Protein AF-A0A8T7HLA4-F1 (afdb_monomer_lite)

Secondary structure (DSSP, 8-state):
----PPPHHHHHHHHHHHHHHHHHHHHHHHHHHHHHHHHHHHHHHSSSS---HHHHT---EEE--TT--HHHHHHHHHHH-TTS---EEEEEETTEEEEEEE-

Foldseek 3Di:
DDDPPDDPVRVVVVVCVVCVVVVVVVVVVVVVVVVVVQVVCCVVPVDSDPDDCVVVPDDKDKFFDWPDPVVVVVVVCCVVCVPDDWDKDFDDDPNTRGIIIID

Sequence (103 aa):
MHHKKMTFLENLKEFYIHKYKTLFWALGFVALTAFFIILMTYIRTGDFTSRDVSLKGGIAITINKQSVNTAELESFLTSKLPKSSIILRTIDSGGKVNGVIIE

pLDDT: mean 79.31, std 10.94, range [41.53, 96.94]

Structure (mmCIF, N/CA/C/O backbone):
data_AF-A0A8T7HLA4-F1
#
_entry.id   AF-A0A8T7HLA4-F1
#
loop_
_atom_site.group_PDB
_atom_site.id
_atom_site.type_symbol
_atom_site.label_atom_id
_atom_site.label_alt_id
_atom_site.label_comp_id
_atom_site.label_asym_id
_atom_site.label_entity_id
_atom_site.label_seq_id
_atom_site.pdbx_PDB_ins_code
_atom_site.Cartn_x
_atom_site.Cartn_y
_atom_site.Cartn_z
_atom_site.occupancy
_atom_site.B_iso_or_equiv
_atom_site.auth_seq_id
_atom_site.auth_comp_id
_atom_site.auth_asym_id
_atom_site.auth_atom_id
_atom_site.pdbx_PDB_model_num
ATOM 1 N N . MET A 1 1 ? 20.200 -11.144 -54.103 1.00 41.53 1 MET A N 1
ATOM 2 C CA . MET A 1 1 ? 20.061 -10.190 -52.978 1.00 41.53 1 MET A CA 1
ATOM 3 C C . MET A 1 1 ? 19.305 -10.908 -51.862 1.00 41.53 1 MET A C 1
ATOM 5 O O . MET A 1 1 ? 18.114 -11.141 -52.004 1.00 41.53 1 MET A O 1
ATOM 9 N N . HIS A 1 2 ? 20.003 -11.406 -50.837 1.00 42.16 2 HIS A N 1
ATOM 10 C CA . HIS A 1 2 ? 19.403 -12.249 -49.794 1.00 42.16 2 HIS A CA 1
ATOM 11 C C . HIS A 1 2 ? 18.704 -11.369 -48.747 1.00 42.16 2 HIS A C 1
ATOM 13 O O . HIS A 1 2 ? 19.360 -10.631 -48.016 1.00 42.16 2 HIS A O 1
ATOM 19 N N . HIS A 1 3 ? 17.375 -11.434 -48.674 1.00 55.78 3 HIS A N 1
ATOM 20 C CA . HIS A 1 3 ? 16.598 -10.764 -47.633 1.00 55.78 3 HIS A CA 1
ATOM 21 C C . HIS A 1 3 ? 16.718 -11.586 -46.338 1.00 55.78 3 HIS A C 1
ATOM 23 O O . HIS A 1 3 ? 16.084 -12.632 -46.186 1.00 55.78 3 HIS A O 1
ATOM 29 N N . LYS A 1 4 ? 17.609 -11.173 -45.430 1.00 65.31 4 LYS A N 1
ATOM 30 C CA . LYS A 1 4 ? 17.761 -11.794 -44.107 1.00 65.31 4 LYS A CA 1
ATOM 31 C C . LYS A 1 4 ? 16.514 -11.449 -43.285 1.00 65.31 4 LYS A C 1
ATOM 33 O O . LYS A 1 4 ? 16.322 -10.292 -42.928 1.00 65.31 4 LYS A O 1
ATOM 38 N N . LYS A 1 5 ? 15.647 -12.432 -43.015 1.00 66.44 5 LYS A N 1
ATOM 39 C CA . LYS A 1 5 ? 14.510 -12.251 -42.098 1.00 66.44 5 LYS A CA 1
ATOM 40 C C . LYS A 1 5 ? 15.057 -11.925 -40.710 1.00 66.44 5 LYS A C 1
ATOM 42 O O . LYS A 1 5 ? 15.752 -12.756 -40.130 1.00 66.44 5 LYS A O 1
ATOM 47 N N . MET A 1 6 ? 14.749 -10.733 -40.204 1.00 66.56 6 MET A N 1
ATOM 48 C CA . MET A 1 6 ? 15.081 -10.380 -38.828 1.00 66.56 6 MET A CA 1
ATOM 49 C C . MET A 1 6 ? 14.289 -11.259 -37.866 1.00 66.56 6 MET A C 1
ATOM 51 O O . MET A 1 6 ? 13.082 -11.469 -38.016 1.00 66.56 6 MET A O 1
ATOM 55 N N . THR A 1 7 ? 15.004 -11.811 -36.898 1.00 82.56 7 THR A N 1
ATOM 56 C CA . THR A 1 7 ? 14.437 -12.609 -35.818 1.00 82.56 7 THR A CA 1
ATOM 57 C C . THR A 1 7 ? 13.599 -11.726 -34.892 1.00 82.56 7 THR A C 1
ATOM 59 O O . THR A 1 7 ? 13.788 -10.513 -34.807 1.00 82.56 7 THR A O 1
ATOM 62 N N . PHE A 1 8 ? 12.658 -12.329 -34.163 1.00 81.19 8 PHE A N 1
ATOM 63 C CA . PHE A 1 8 ? 11.780 -11.609 -33.233 1.00 81.19 8 PHE A CA 1
ATOM 64 C C . PHE A 1 8 ? 12.557 -10.740 -32.222 1.00 81.19 8 PHE A C 1
ATOM 66 O O . PHE A 1 8 ? 12.153 -9.618 -31.926 1.00 81.19 8 PHE A O 1
ATOM 73 N N . LEU A 1 9 ? 13.709 -11.229 -31.753 1.00 82.69 9 LEU A N 1
ATOM 74 C CA . LEU A 1 9 ? 14.585 -10.523 -30.814 1.00 82.69 9 LEU A CA 1
ATOM 75 C C . LEU A 1 9 ? 15.245 -9.283 -3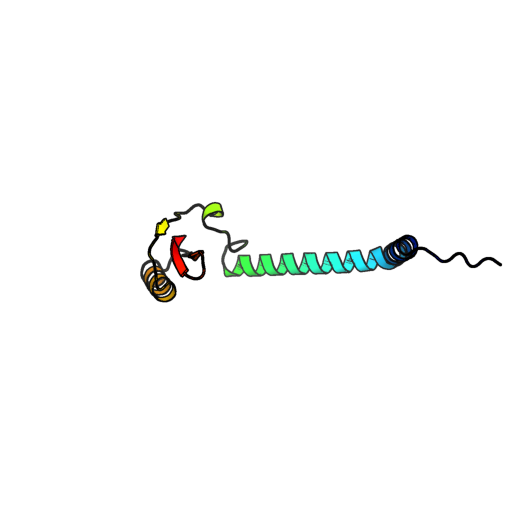1.434 1.00 82.69 9 LEU A C 1
ATOM 77 O O . LEU A 1 9 ? 15.380 -8.261 -30.764 1.00 82.69 9 LEU A O 1
ATOM 81 N N . GLU A 1 10 ? 15.629 -9.355 -32.710 1.00 81.88 10 GLU A N 1
ATOM 82 C CA . GLU A 1 10 ? 16.206 -8.224 -33.445 1.00 81.88 10 GLU A CA 1
ATOM 83 C C . GLU A 1 10 ? 15.152 -7.122 -33.648 1.00 81.88 10 GLU A C 1
ATOM 85 O O . GLU A 1 10 ? 15.432 -5.956 -33.374 1.00 81.88 10 GLU A O 1
ATOM 90 N N . ASN A 1 11 ? 13.909 -7.494 -33.976 1.00 80.38 11 ASN A N 1
ATOM 91 C CA . ASN A 1 11 ? 12.797 -6.544 -34.106 1.00 80.38 11 ASN A CA 1
ATOM 92 C C . ASN A 1 11 ? 12.432 -5.866 -32.772 1.00 80.38 11 ASN A C 1
ATOM 94 O O . ASN A 1 11 ? 12.164 -4.665 -32.738 1.00 80.38 11 ASN A O 1
ATOM 98 N N . LEU A 1 12 ? 12.441 -6.610 -31.658 1.00 81.88 12 LEU A N 1
ATOM 99 C CA . LEU A 1 12 ? 12.167 -6.052 -30.329 1.00 81.88 12 LEU A CA 1
ATOM 100 C C . LEU A 1 12 ? 13.256 -5.054 -29.906 1.00 81.88 12 LEU A C 1
ATOM 102 O O . LEU A 1 12 ? 12.967 -3.994 -29.347 1.00 81.88 12 LEU A O 1
ATOM 106 N N . LYS A 1 13 ? 14.515 -5.389 -30.207 1.00 81.94 13 LYS A N 1
ATOM 107 C CA . LYS A 1 13 ? 15.674 -4.538 -29.941 1.00 81.94 13 LYS A CA 1
ATOM 108 C C . LYS A 1 13 ? 15.620 -3.254 -30.763 1.00 81.94 13 LYS A C 1
ATOM 110 O O . LYS A 1 13 ? 15.832 -2.182 -30.201 1.00 81.94 13 LYS A O 1
ATOM 115 N N . GLU A 1 14 ? 15.305 -3.337 -32.055 1.00 81.50 14 GLU A N 1
ATOM 116 C CA . GLU A 1 14 ? 15.140 -2.143 -32.886 1.00 81.50 14 GLU A CA 1
ATOM 117 C C . GLU A 1 14 ? 13.983 -1.269 -32.403 1.00 81.50 14 GLU A C 1
ATOM 119 O O . GLU A 1 14 ? 14.164 -0.062 -32.263 1.00 81.50 14 GLU A O 1
ATOM 124 N N . PHE A 1 15 ? 12.836 -1.859 -32.055 1.00 79.81 15 PHE A N 1
ATOM 125 C CA . PHE A 1 15 ? 11.703 -1.115 -31.502 1.00 79.81 15 PHE A CA 1
ATOM 126 C C . PHE A 1 15 ? 12.074 -0.371 -30.213 1.00 79.81 15 PHE A C 1
ATOM 128 O O . PHE A 1 15 ? 11.795 0.824 -30.084 1.00 79.81 15 PHE A O 1
ATOM 135 N N . TYR A 1 16 ? 12.754 -1.049 -29.282 1.00 80.06 16 TYR A N 1
ATOM 136 C CA . TYR A 1 16 ? 13.254 -0.427 -28.060 1.00 80.06 16 TYR A CA 1
ATOM 137 C C . TYR A 1 16 ? 14.218 0.720 -28.380 1.00 80.06 16 TYR A C 1
ATOM 139 O O . TYR A 1 16 ? 14.000 1.833 -27.917 1.00 80.06 16 TYR A O 1
ATOM 147 N N . ILE A 1 17 ? 15.228 0.506 -29.227 1.00 81.06 17 ILE A N 1
ATOM 148 C CA . ILE A 1 17 ? 16.203 1.549 -29.595 1.00 81.06 17 ILE A CA 1
ATOM 149 C C . ILE A 1 17 ? 15.525 2.744 -30.282 1.00 81.06 17 ILE A C 1
ATOM 151 O O . ILE A 1 17 ? 15.930 3.885 -30.073 1.00 81.06 17 ILE A O 1
ATOM 155 N N . HIS A 1 18 ? 14.472 2.519 -31.065 1.00 83.12 18 HIS A N 1
ATOM 156 C CA . HIS A 1 18 ? 13.765 3.599 -31.750 1.00 83.12 18 HIS A CA 1
ATOM 157 C C . HIS A 1 18 ? 12.811 4.379 -30.834 1.00 83.12 18 HIS A C 1
ATOM 159 O O . HIS A 1 18 ? 12.519 5.548 -31.094 1.00 83.12 18 HIS A O 1
ATOM 165 N N . LYS A 1 19 ? 12.298 3.747 -29.770 1.00 85.44 19 LYS A N 1
ATOM 166 C CA . LYS A 1 19 ? 11.247 4.310 -28.903 1.00 85.44 19 LYS A CA 1
ATOM 167 C C . LYS A 1 19 ? 11.644 4.470 -27.435 1.00 85.44 19 LYS A C 1
ATOM 169 O O . LYS A 1 19 ? 10.817 4.937 -26.654 1.00 85.44 19 LYS A O 1
ATOM 174 N N . TYR A 1 20 ? 12.886 4.173 -27.044 1.00 84.31 20 TYR A N 1
ATOM 175 C CA . TYR A 1 20 ? 13.308 4.192 -25.635 1.00 84.31 20 TYR A CA 1
ATOM 176 C C . TYR A 1 20 ? 13.075 5.550 -24.965 1.00 84.31 20 TYR A C 1
ATOM 178 O O . TYR A 1 20 ? 12.644 5.593 -23.819 1.00 84.31 20 TYR A O 1
ATOM 186 N N . LYS A 1 21 ? 13.289 6.665 -25.682 1.00 82.75 21 LYS A N 1
ATOM 187 C CA . LYS A 1 21 ? 13.035 8.015 -25.152 1.00 82.75 21 LYS A CA 1
ATOM 188 C C . LYS A 1 21 ? 11.554 8.227 -24.840 1.00 82.75 21 LYS A C 1
ATOM 190 O O . LYS A 1 21 ? 11.221 8.763 -23.791 1.00 82.75 21 LYS A O 1
ATOM 195 N N . THR A 1 22 ? 10.665 7.788 -25.730 1.00 85.06 22 THR A N 1
ATOM 196 C CA . THR A 1 22 ? 9.213 7.872 -25.516 1.00 85.06 22 THR A CA 1
ATOM 197 C C . THR A 1 22 ? 8.777 6.974 -24.363 1.00 85.06 22 THR A C 1
ATOM 199 O O . THR A 1 22 ? 7.981 7.395 -23.530 1.00 85.06 22 THR A O 1
ATOM 202 N N . LEU A 1 23 ? 9.335 5.764 -24.275 1.00 87.44 23 LEU A N 1
ATOM 203 C CA . LEU A 1 23 ? 9.040 4.830 -23.191 1.00 87.44 23 LEU A CA 1
ATOM 204 C C . LEU A 1 23 ? 9.521 5.362 -21.833 1.00 87.44 23 LEU A C 1
ATOM 206 O O . LEU A 1 23 ? 8.809 5.240 -20.842 1.00 87.44 23 LEU A O 1
ATOM 210 N N . PHE A 1 2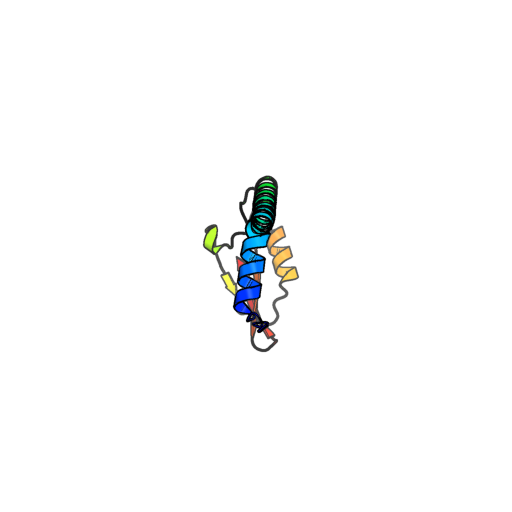4 ? 10.684 6.016 -21.803 1.00 90.75 24 PHE A N 1
ATOM 211 C CA . PHE A 1 24 ? 11.210 6.683 -20.615 1.00 90.75 24 PHE A CA 1
ATOM 212 C C . PHE A 1 24 ? 10.277 7.797 -20.128 1.00 90.75 24 PHE A C 1
ATOM 214 O O . PHE A 1 24 ? 9.955 7.847 -18.945 1.00 90.75 24 PHE A O 1
ATOM 221 N N . TRP A 1 25 ? 9.776 8.645 -21.033 1.00 93.19 25 TRP A N 1
ATOM 222 C CA . TRP A 1 25 ? 8.797 9.675 -20.672 1.00 93.19 25 TRP A CA 1
ATOM 223 C C . TRP A 1 25 ? 7.461 9.091 -20.205 1.00 93.19 25 TRP A C 1
ATOM 225 O O .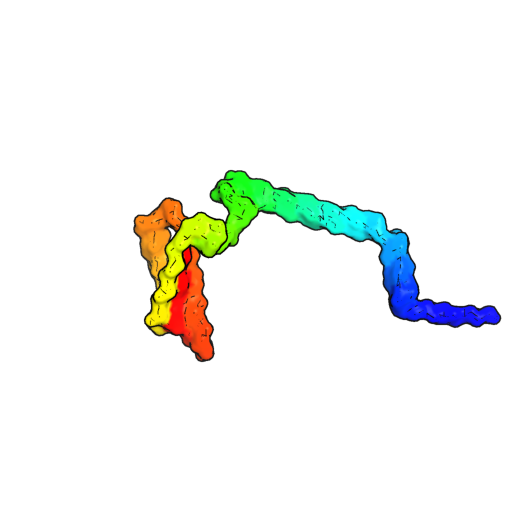 TRP A 1 25 ? 6.892 9.595 -19.241 1.00 93.19 25 TRP A O 1
ATOM 235 N N . ALA A 1 26 ? 6.982 8.012 -20.830 1.00 91.81 26 ALA A N 1
ATOM 236 C CA . ALA A 1 26 ? 5.772 7.320 -20.388 1.00 91.81 26 ALA A CA 1
ATOM 237 C C . ALA A 1 26 ? 5.929 6.753 -18.965 1.00 91.81 26 ALA A C 1
ATOM 239 O O . ALA A 1 26 ? 5.063 6.964 -18.118 1.00 91.81 26 ALA A O 1
ATOM 240 N N . LEU A 1 27 ? 7.061 6.102 -18.677 1.00 92.38 27 LEU A N 1
ATOM 241 C CA . LEU A 1 27 ? 7.407 5.623 -17.334 1.00 92.38 27 LEU A CA 1
ATOM 242 C C . LEU A 1 27 ? 7.526 6.778 -16.332 1.00 92.38 27 LEU A C 1
ATOM 244 O O . LEU A 1 27 ? 7.009 6.682 -15.221 1.00 92.38 27 LEU A O 1
ATOM 248 N N . GLY A 1 28 ? 8.149 7.887 -16.735 1.00 95.12 28 GLY A N 1
ATOM 249 C CA . GLY A 1 28 ? 8.242 9.100 -15.925 1.00 95.12 28 GLY A CA 1
ATOM 250 C C . GLY A 1 28 ? 6.871 9.686 -15.585 1.00 95.12 28 GLY A C 1
ATOM 251 O O . GLY A 1 28 ? 6.638 10.067 -14.441 1.00 95.12 28 GLY A O 1
ATOM 252 N N . PHE A 1 29 ? 5.938 9.695 -16.539 1.00 96.12 29 PHE A N 1
ATOM 253 C CA . PHE A 1 29 ? 4.570 10.155 -16.305 1.00 96.12 29 PHE A CA 1
ATOM 254 C C . PHE A 1 29 ? 3.829 9.253 -15.312 1.00 96.12 29 PHE A C 1
ATOM 256 O O . PHE A 1 29 ? 3.227 9.752 -14.364 1.00 96.12 29 PHE A O 1
ATOM 263 N N . VAL A 1 30 ? 3.936 7.928 -15.462 1.00 95.75 30 VAL A N 1
ATOM 264 C CA . VAL A 1 30 ? 3.368 6.967 -14.499 1.00 95.75 30 VAL A CA 1
ATOM 265 C C . VAL A 1 30 ? 3.939 7.209 -13.100 1.00 95.75 30 VAL A C 1
ATOM 267 O O . VAL A 1 30 ? 3.176 7.336 -12.141 1.00 95.75 30 VAL A O 1
ATOM 270 N N . ALA A 1 31 ? 5.258 7.364 -12.977 1.00 95.38 31 ALA A N 1
ATOM 271 C CA . ALA A 1 31 ? 5.897 7.662 -11.699 1.00 95.38 31 ALA A CA 1
ATOM 272 C C . ALA A 1 31 ? 5.386 8.982 -11.097 1.00 95.38 31 ALA A C 1
ATOM 274 O O . ALA A 1 31 ? 5.017 9.020 -9.924 1.00 95.38 31 ALA A O 1
ATOM 275 N N . LEU A 1 32 ? 5.288 10.044 -11.901 1.00 96.94 32 LEU A N 1
ATOM 276 C CA . LEU A 1 32 ? 4.773 11.344 -11.465 1.00 96.94 32 LEU A CA 1
ATOM 277 C C . LEU A 1 32 ? 3.332 11.238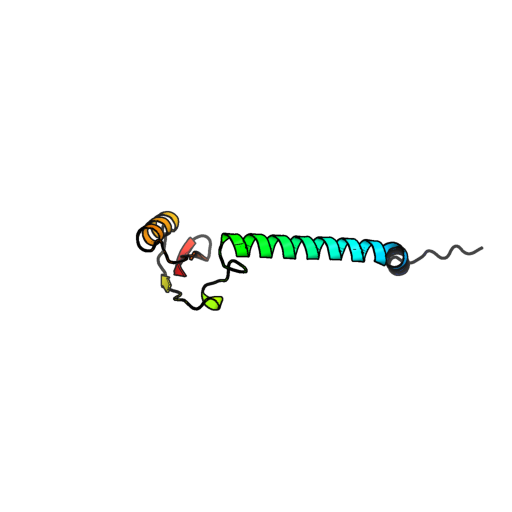 -10.943 1.00 96.94 32 LEU A C 1
ATOM 279 O O . LEU A 1 32 ? 3.016 11.780 -9.884 1.00 96.94 32 LEU A O 1
ATOM 283 N N . THR A 1 33 ? 2.466 10.506 -11.649 1.00 95.69 33 THR A N 1
ATOM 284 C CA . THR A 1 33 ? 1.079 10.299 -11.206 1.00 95.69 33 THR A CA 1
ATOM 285 C C . THR A 1 33 ? 1.005 9.515 -9.899 1.00 95.69 33 THR A C 1
ATOM 287 O O . THR A 1 33 ? 0.227 9.881 -9.020 1.00 95.69 33 THR A O 1
ATOM 290 N N . ALA A 1 34 ? 1.857 8.502 -9.713 1.00 93.88 34 ALA A N 1
ATOM 291 C CA . ALA A 1 34 ? 1.935 7.760 -8.459 1.00 93.88 34 ALA A CA 1
ATOM 292 C C . ALA A 1 34 ? 2.359 8.668 -7.292 1.00 93.88 34 ALA A C 1
ATOM 294 O O . ALA A 1 34 ? 1.716 8.654 -6.242 1.00 93.88 34 ALA A O 1
ATOM 295 N N . PHE A 1 35 ? 3.371 9.521 -7.491 1.00 93.38 35 PHE A N 1
ATOM 296 C CA . PHE A 1 35 ? 3.772 10.523 -6.497 1.00 93.38 35 PHE A CA 1
ATOM 297 C C . PHE A 1 35 ? 2.624 11.468 -6.136 1.00 93.38 35 PHE A C 1
ATOM 299 O O . PHE A 1 35 ? 2.396 11.737 -4.956 1.00 93.38 35 PHE A O 1
ATOM 306 N N . PHE A 1 36 ? 1.873 11.940 -7.132 1.00 93.94 36 PHE A N 1
ATOM 307 C CA . PHE A 1 36 ? 0.743 12.836 -6.903 1.00 93.94 36 PHE A CA 1
ATOM 308 C C . PHE A 1 36 ? -0.380 12.168 -6.096 1.00 93.94 36 PHE A C 1
ATOM 310 O O . PHE A 1 36 ? -0.922 12.771 -5.171 1.00 93.94 36 PHE A O 1
ATOM 317 N N . ILE A 1 37 ? -0.696 10.904 -6.394 1.00 90.38 37 ILE A N 1
ATOM 318 C CA . ILE A 1 37 ? -1.696 10.122 -5.651 1.00 90.38 37 ILE A CA 1
ATOM 319 C C . ILE A 1 37 ? -1.269 9.941 -4.190 1.00 90.38 37 ILE A C 1
ATOM 321 O O . ILE A 1 37 ? -2.077 10.158 -3.284 1.00 90.38 37 ILE A O 1
ATOM 325 N N . ILE A 1 38 ? -0.003 9.589 -3.948 1.00 87.88 38 ILE A N 1
ATOM 326 C CA . ILE A 1 38 ? 0.538 9.420 -2.591 1.00 87.88 38 ILE A CA 1
ATOM 327 C C . ILE A 1 38 ? 0.455 10.739 -1.818 1.00 87.88 38 ILE A C 1
ATOM 329 O O . ILE A 1 38 ? -0.009 10.753 -0.680 1.00 87.88 38 ILE A O 1
ATOM 333 N N . LEU A 1 39 ? 0.835 11.859 -2.440 1.00 89.56 39 LEU A N 1
ATOM 334 C CA . LEU A 1 39 ? 0.788 13.175 -1.803 1.00 89.56 39 LEU A CA 1
ATOM 335 C C . LEU A 1 39 ? -0.646 13.599 -1.453 1.00 89.56 39 LEU A C 1
ATOM 337 O O . LEU A 1 39 ? -0.905 14.048 -0.339 1.00 89.56 39 LEU A O 1
ATOM 341 N N . MET A 1 40 ? -1.590 13.420 -2.380 1.00 88.12 40 MET A N 1
ATOM 342 C CA . MET A 1 40 ? -3.009 13.711 -2.146 1.00 88.12 40 MET A CA 1
ATOM 343 C C . MET A 1 40 ? -3.597 12.845 -1.032 1.00 88.12 40 MET A C 1
ATOM 345 O O . MET A 1 40 ? -4.411 13.323 -0.243 1.00 88.12 40 MET A O 1
ATOM 349 N N . THR A 1 41 ? -3.177 11.582 -0.956 1.00 83.12 41 THR A N 1
ATOM 350 C CA . THR A 1 41 ? -3.568 10.672 0.126 1.00 83.12 41 THR A CA 1
ATOM 351 C C . THR A 1 41 ? -3.017 11.184 1.451 1.00 83.12 41 THR A C 1
ATOM 353 O O . THR A 1 41 ? -3.793 11.438 2.364 1.00 83.12 41 THR A O 1
ATOM 356 N N . TYR A 1 42 ? -1.719 11.486 1.517 1.00 83.25 42 TYR A N 1
ATOM 357 C CA . TYR A 1 42 ? -1.069 12.004 2.720 1.00 83.25 42 TYR A CA 1
ATOM 358 C C . TYR A 1 42 ? -1.725 13.281 3.262 1.00 83.25 42 TYR A C 1
ATOM 360 O O . TYR A 1 42 ? -1.952 13.385 4.462 1.00 83.25 42 TYR A O 1
ATOM 368 N N . ILE A 1 43 ? -2.096 14.232 2.399 1.00 83.50 43 ILE A N 1
ATOM 369 C CA . ILE A 1 43 ? -2.780 15.464 2.830 1.00 83.50 43 ILE A CA 1
ATOM 370 C C . ILE A 1 43 ? -4.170 15.168 3.419 1.00 83.50 43 ILE A C 1
ATOM 372 O O . ILE A 1 43 ? -4.598 15.847 4.349 1.00 83.50 43 ILE A O 1
ATOM 376 N N . ARG A 1 44 ? -4.889 14.171 2.889 1.00 79.81 44 ARG A N 1
ATOM 377 C CA . ARG A 1 44 ? -6.254 13.833 3.329 1.00 79.81 44 ARG A CA 1
ATOM 378 C C . ARG A 1 44 ? -6.284 12.977 4.591 1.00 79.81 44 ARG A C 1
ATOM 380 O O . ARG A 1 44 ? -7.129 13.214 5.447 1.00 79.81 44 ARG A O 1
ATOM 387 N N . THR A 1 45 ? -5.414 11.974 4.688 1.00 77.38 45 THR A N 1
ATOM 388 C CA . THR A 1 45 ? -5.415 10.995 5.789 1.00 77.38 45 THR A CA 1
ATOM 389 C C . THR A 1 45 ? -4.315 11.227 6.821 1.00 77.38 45 THR A C 1
ATOM 391 O O . THR A 1 45 ? -4.360 10.614 7.880 1.00 77.38 45 THR A O 1
ATOM 394 N N . GLY A 1 46 ? -3.323 12.078 6.542 1.00 72.88 46 GLY A N 1
ATOM 395 C CA . GLY A 1 46 ? -2.119 12.221 7.372 1.00 72.88 46 GLY A CA 1
ATOM 396 C C . GLY A 1 46 ? -1.159 11.027 7.278 1.00 72.88 46 GLY A C 1
ATOM 397 O O . GLY A 1 46 ? -0.147 10.990 7.971 1.00 72.88 46 GLY A O 1
ATOM 398 N N . ASP A 1 47 ? -1.465 10.056 6.415 1.00 66.94 47 ASP A N 1
ATOM 399 C CA . ASP A 1 47 ? -0.764 8.781 6.287 1.00 66.94 47 ASP A CA 1
ATOM 400 C C . ASP A 1 47 ? -0.296 8.570 4.845 1.00 66.94 47 ASP A C 1
ATOM 402 O O . ASP A 1 47 ? -1.061 8.756 3.899 1.00 66.94 47 ASP A O 1
ATOM 406 N N . PHE A 1 48 ? 0.963 8.153 4.670 1.00 64.25 48 PHE A N 1
ATOM 407 C CA . PHE A 1 48 ? 1.580 7.961 3.346 1.00 64.25 48 PHE A CA 1
ATOM 408 C C . PHE A 1 48 ? 0.933 6.835 2.526 1.00 64.25 48 PHE A C 1
ATOM 410 O O . PHE A 1 48 ? 1.022 6.829 1.303 1.00 64.25 48 PHE A O 1
ATOM 417 N N . THR A 1 49 ? 0.337 5.848 3.193 1.00 65.69 49 THR A N 1
ATOM 418 C CA . THR A 1 49 ? -0.424 4.756 2.577 1.00 65.69 49 THR A CA 1
ATOM 419 C C . THR A 1 49 ? -1.289 4.095 3.650 1.00 65.69 49 THR A C 1
ATOM 421 O O . THR A 1 49 ? -1.032 4.287 4.843 1.00 65.69 49 THR A O 1
ATOM 424 N N . SER A 1 50 ? -2.279 3.297 3.251 1.00 63.69 50 SER A N 1
ATOM 425 C CA . SER A 1 50 ? -3.046 2.416 4.140 1.00 63.69 50 SER A CA 1
ATOM 426 C C . SER A 1 50 ? -2.121 1.333 4.705 1.00 63.69 50 SER A C 1
ATOM 428 O O . SER A 1 50 ? -2.077 0.208 4.215 1.00 63.69 50 SER A O 1
ATOM 430 N N . ARG A 1 51 ? -1.278 1.699 5.675 1.00 61.62 51 ARG A N 1
ATOM 431 C CA . ARG A 1 51 ? -0.352 0.765 6.316 1.00 61.62 51 ARG A CA 1
ATOM 432 C C . ARG A 1 51 ? -1.130 -0.130 7.258 1.00 61.62 51 ARG A C 1
ATOM 434 O O . ARG A 1 51 ? -1.927 0.364 8.055 1.00 61.62 51 ARG A O 1
ATOM 441 N N . ASP A 1 52 ? -0.841 -1.418 7.157 1.00 58.03 52 ASP A N 1
ATOM 442 C CA . ASP A 1 52 ? -1.374 -2.422 8.059 1.00 58.03 52 ASP A CA 1
ATOM 443 C C . ASP A 1 52 ? -0.880 -2.199 9.487 1.00 58.03 52 ASP A C 1
ATOM 445 O O . ASP A 1 52 ? 0.122 -1.516 9.735 1.00 58.03 52 ASP A O 1
ATOM 449 N N . VAL A 1 53 ? -1.556 -2.815 10.440 1.00 59.97 53 VAL A N 1
ATOM 450 C CA . VAL A 1 53 ? -1.320 -2.583 11.871 1.00 59.97 53 VAL A CA 1
ATOM 451 C C . VAL A 1 53 ? 0.056 -3.100 12.306 1.00 59.97 53 VAL A C 1
ATOM 453 O O . VAL A 1 53 ? 0.714 -2.496 13.156 1.00 59.97 53 VAL A O 1
ATOM 456 N N . SER A 1 54 ? 0.585 -4.099 11.589 1.00 58.34 54 SER A N 1
ATOM 457 C CA . SER A 1 54 ? 1.983 -4.547 11.679 1.00 58.34 54 SER A CA 1
ATOM 458 C C . SER A 1 54 ? 3.016 -3.455 11.356 1.00 58.34 54 SER A C 1
ATOM 460 O O . SER A 1 54 ? 4.150 -3.546 11.816 1.00 58.34 54 SER A O 1
ATOM 462 N N . LEU A 1 55 ? 2.666 -2.455 10.543 1.00 61.47 55 LEU A N 1
ATOM 463 C CA . LEU A 1 55 ? 3.561 -1.375 10.102 1.00 61.47 55 LEU A CA 1
ATOM 464 C C . LEU A 1 55 ? 3.344 -0.071 10.881 1.00 61.47 55 LEU A C 1
ATOM 466 O O . LEU A 1 55 ? 4.246 0.764 10.922 1.00 61.47 55 LEU A O 1
ATOM 470 N N . LYS A 1 56 ? 2.158 0.119 11.474 1.00 63.78 56 LYS A N 1
ATOM 471 C CA . LYS A 1 56 ? 1.822 1.281 12.315 1.00 63.78 56 LYS A CA 1
ATOM 472 C C . LYS A 1 56 ? 2.103 1.058 13.805 1.00 63.78 56 LYS A C 1
ATOM 474 O O . LYS A 1 56 ? 2.252 2.034 14.530 1.00 63.78 56 LYS A O 1
ATOM 479 N N . GLY A 1 57 ? 2.216 -0.200 14.238 1.00 62.22 57 GLY A N 1
ATOM 480 C CA . GLY A 1 57 ? 2.357 -0.571 15.644 1.00 62.22 57 GLY A CA 1
ATOM 481 C C . GLY A 1 57 ? 1.001 -0.544 16.346 1.00 62.22 57 GLY A C 1
ATOM 482 O O . GLY A 1 57 ? 0.586 0.486 16.868 1.00 62.22 57 GLY A O 1
ATOM 483 N N . GLY A 1 58 ? 0.305 -1.680 16.353 1.00 74.25 58 GLY A N 1
ATOM 484 C CA . GL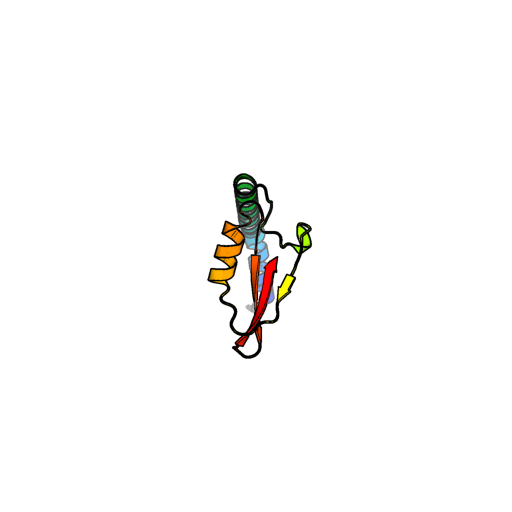Y A 1 58 ? -0.987 -1.839 17.020 1.00 74.25 58 GLY A CA 1
ATOM 485 C C . GLY A 1 58 ? -1.232 -3.276 17.477 1.00 74.25 58 GLY A C 1
ATOM 486 O O . GLY A 1 58 ? -0.290 -4.058 17.615 1.00 74.25 58 GLY A O 1
ATOM 487 N N . ILE A 1 59 ? -2.492 -3.608 17.755 1.00 77.75 59 ILE A N 1
ATOM 488 C CA . ILE A 1 59 ? -2.887 -4.878 18.368 1.00 77.75 59 ILE A CA 1
ATOM 489 C C . ILE A 1 59 ? -3.687 -5.677 17.344 1.00 77.75 59 ILE A C 1
ATOM 491 O O . ILE A 1 59 ? -4.759 -5.245 16.947 1.00 77.75 59 ILE A O 1
ATOM 495 N N . ALA A 1 60 ? -3.194 -6.855 16.967 1.00 82.56 60 ALA A N 1
ATOM 496 C CA . ALA A 1 60 ? -3.944 -7.796 16.141 1.00 82.56 60 ALA A CA 1
ATOM 497 C C . ALA A 1 60 ? -4.586 -8.874 17.027 1.00 82.56 60 ALA A C 1
ATOM 499 O O . ALA A 1 60 ? -3.893 -9.573 17.772 1.00 82.56 60 ALA A O 1
ATOM 500 N N . ILE A 1 61 ? -5.908 -9.027 16.944 1.00 82.00 61 ILE A N 1
ATOM 501 C CA . ILE A 1 61 ? -6.682 -10.023 17.693 1.00 82.00 61 ILE A CA 1
ATOM 502 C C . ILE A 1 61 ? -7.346 -10.968 16.698 1.00 82.00 61 ILE A C 1
ATOM 504 O O . ILE A 1 61 ? -8.181 -10.559 15.897 1.00 82.00 61 ILE A O 1
ATOM 508 N N . THR A 1 62 ? -7.004 -12.253 16.768 1.00 85.12 62 THR A N 1
ATOM 509 C CA . THR A 1 62 ? -7.649 -13.293 15.955 1.00 85.12 62 THR A CA 1
ATOM 510 C C . THR A 1 62 ? -8.697 -14.028 16.778 1.00 85.12 62 THR A C 1
ATOM 512 O O . THR A 1 62 ? -8.385 -14.609 17.817 1.00 85.12 62 THR A O 1
ATOM 515 N N . ILE A 1 63 ? -9.939 -14.032 16.300 1.00 83.50 63 ILE A N 1
ATOM 516 C CA . ILE A 1 63 ? -11.064 -14.725 16.927 1.00 83.50 63 ILE A CA 1
ATOM 517 C C . ILE A 1 63 ? -11.538 -15.830 15.985 1.00 83.50 63 ILE A C 1
ATOM 519 O O . ILE A 1 63 ? -12.138 -15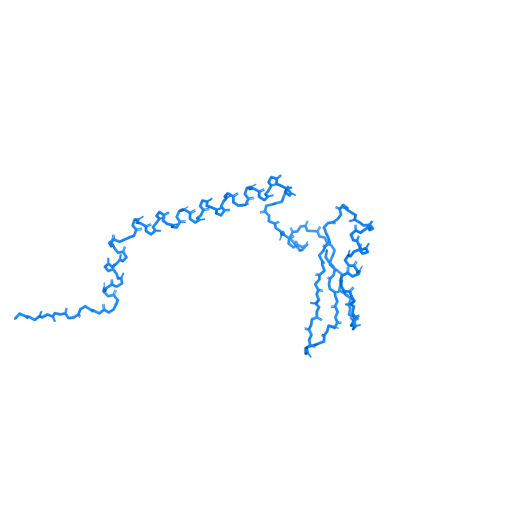.568 14.944 1.00 83.50 63 ILE A O 1
ATOM 523 N N . ASN A 1 64 ? -11.307 -17.082 16.375 1.00 82.06 64 ASN A N 1
ATOM 524 C CA . ASN A 1 64 ? -11.793 -18.249 15.642 1.00 82.06 64 ASN A CA 1
ATOM 525 C C . ASN A 1 64 ? -13.235 -18.549 16.059 1.00 82.06 64 ASN A C 1
ATOM 527 O O . ASN A 1 64 ? -13.484 -19.250 17.041 1.00 82.06 64 ASN A O 1
ATOM 531 N N . LYS A 1 65 ? -14.195 -17.979 15.330 1.00 77.75 65 LYS A N 1
ATOM 532 C CA . LYS A 1 65 ? -15.624 -18.237 15.507 1.00 77.75 65 LYS A CA 1
ATOM 533 C C . LYS A 1 65 ? -16.266 -18.406 14.137 1.00 77.75 65 LYS A C 1
ATOM 535 O O . LYS A 1 65 ? -16.106 -17.562 13.259 1.00 77.75 65 LYS A O 1
ATOM 540 N N . GLN A 1 66 ? -17.007 -19.497 13.972 1.00 71.56 66 GLN A N 1
ATOM 541 C CA . GLN A 1 66 ? -17.759 -19.746 12.747 1.00 71.56 66 GLN A CA 1
ATOM 542 C C . GLN A 1 66 ? -18.923 -18.754 12.637 1.00 71.56 66 GLN A C 1
ATOM 544 O O . GLN A 1 66 ? -19.609 -18.493 13.627 1.00 71.56 66 GLN A O 1
ATOM 549 N N . SER A 1 67 ? -19.176 -18.252 11.427 1.00 69.56 67 SER A N 1
ATOM 550 C CA . SER A 1 67 ? -20.333 -17.394 11.109 1.00 69.56 67 SER A CA 1
ATOM 551 C C . SER A 1 67 ? -20.360 -16.040 11.841 1.00 69.56 67 SER A C 1
ATOM 553 O O . SER A 1 67 ? -21.406 -15.604 12.321 1.00 69.56 67 SER A O 1
ATOM 555 N N . VAL A 1 68 ? -19.216 -15.360 11.957 1.00 75.50 68 VAL A N 1
ATOM 556 C CA . VAL A 1 68 ? -19.182 -13.980 12.471 1.00 75.50 68 VAL A CA 1
ATOM 557 C C . VAL A 1 68 ? -19.689 -13.014 11.402 1.00 75.50 68 VAL A C 1
ATOM 559 O O . VAL A 1 68 ? -19.167 -12.985 10.291 1.00 75.50 68 VAL A O 1
ATOM 562 N N . ASN A 1 69 ? -20.677 -12.192 11.759 1.00 80.62 69 ASN A N 1
ATOM 563 C CA . ASN A 1 69 ? -21.107 -11.064 10.940 1.00 80.62 69 ASN A CA 1
ATOM 564 C C . ASN A 1 69 ? -20.093 -9.918 11.078 1.00 80.62 69 ASN A C 1
ATOM 566 O O . ASN A 1 69 ? -20.122 -9.159 12.048 1.00 80.62 69 ASN A O 1
ATOM 570 N N . THR A 1 70 ? -19.170 -9.815 10.124 1.00 80.88 70 THR A N 1
ATOM 571 C CA . THR A 1 70 ? -18.115 -8.793 10.136 1.00 80.88 70 THR A CA 1
ATOM 572 C C . THR A 1 70 ? -18.653 -7.377 10.013 1.00 80.88 70 THR A C 1
ATOM 574 O O . THR A 1 70 ? -18.108 -6.493 10.658 1.00 80.88 70 THR A O 1
ATOM 577 N N . ALA A 1 71 ? -19.741 -7.156 9.272 1.00 82.50 71 ALA A N 1
ATOM 578 C CA . ALA A 1 71 ? -20.300 -5.818 9.060 1.00 82.50 71 ALA A CA 1
ATOM 579 C C . ALA A 1 71 ? -20.904 -5.218 10.344 1.00 82.50 71 ALA A C 1
ATOM 581 O O . ALA A 1 71 ? -20.753 -4.026 10.628 1.00 82.50 71 ALA A O 1
ATOM 582 N N . GLU A 1 72 ? -21.573 -6.051 11.144 1.00 85.19 72 GLU A N 1
ATOM 583 C CA . GLU A 1 72 ? -22.114 -5.639 12.442 1.00 85.19 72 GLU A CA 1
ATOM 584 C C . GLU A 1 72 ? -20.992 -5.404 13.459 1.00 85.19 72 GLU A C 1
ATOM 586 O O . GLU A 1 72 ? -21.015 -4.415 14.192 1.00 85.19 72 GLU A O 1
ATOM 591 N N . LEU A 1 73 ? -19.976 -6.273 13.458 1.00 85.88 73 LEU A N 1
ATOM 592 C CA . LEU A 1 73 ? -18.810 -6.137 14.327 1.00 85.88 73 LEU A CA 1
ATOM 593 C C . LEU A 1 73 ? -17.989 -4.882 13.992 1.00 85.88 73 LEU A C 1
ATOM 595 O O . LEU A 1 73 ? -17.587 -4.163 14.904 1.00 85.88 73 LEU A O 1
ATOM 599 N N . GLU A 1 74 ? -17.791 -4.590 12.706 1.00 84.56 74 GLU A N 1
ATOM 600 C CA . GLU A 1 74 ? -17.147 -3.365 12.227 1.00 84.56 74 GLU A CA 1
ATOM 601 C C . GLU A 1 74 ? -17.913 -2.132 12.701 1.00 84.56 74 GLU A C 1
ATOM 603 O O . GLU A 1 74 ? -17.356 -1.295 13.406 1.00 84.56 74 GLU A O 1
ATOM 608 N N . SER A 1 75 ? -19.221 -2.074 12.428 1.00 85.94 75 SER A N 1
ATOM 609 C CA . SER A 1 75 ? -20.069 -0.954 12.857 1.00 85.94 75 SER A CA 1
ATOM 610 C C . SER A 1 75 ? -20.034 -0.753 14.374 1.00 85.94 75 SER A C 1
ATOM 612 O O . SER A 1 75 ? -19.934 0.378 14.858 1.00 85.94 75 SER A O 1
ATOM 614 N N . PHE A 1 76 ? -20.078 -1.845 15.144 1.00 89.25 76 PHE A N 1
ATOM 615 C CA . PHE A 1 76 ? -19.992 -1.791 16.598 1.00 89.25 76 PHE A CA 1
ATOM 616 C C . PHE A 1 76 ? -18.646 -1.222 17.063 1.00 89.25 76 PHE A C 1
ATOM 618 O O . PHE A 1 76 ? -18.630 -0.293 17.877 1.00 89.25 76 PHE A O 1
ATOM 625 N N . LEU A 1 77 ? -17.526 -1.719 16.533 1.00 87.19 77 LEU A N 1
ATOM 626 C CA . LEU A 1 77 ? -16.190 -1.280 16.936 1.00 87.19 77 LEU A CA 1
ATOM 627 C C . LEU A 1 77 ? -15.916 0.167 16.508 1.00 87.19 77 LEU A C 1
ATOM 629 O O . LEU A 1 77 ? -15.445 0.951 17.332 1.00 87.19 77 LEU A O 1
ATOM 633 N N . THR A 1 78 ? -16.299 0.568 15.293 1.00 85.50 78 THR A N 1
ATOM 634 C CA . THR A 1 78 ? -16.166 1.956 14.821 1.00 85.50 78 THR A CA 1
ATOM 635 C C . THR A 1 78 ? -17.003 2.922 15.664 1.00 85.50 78 THR A C 1
ATOM 637 O O . THR A 1 78 ? -16.550 4.027 15.961 1.00 85.50 78 THR A O 1
ATOM 640 N N . SER A 1 79 ? -18.192 2.505 16.125 1.00 87.94 79 SER A N 1
ATOM 641 C CA . SER A 1 79 ? -19.024 3.329 17.017 1.00 87.94 79 SER A CA 1
ATOM 642 C C . SER A 1 79 ? -18.408 3.519 18.409 1.00 87.94 79 SER A C 1
ATOM 644 O O . SER A 1 79 ? -18.549 4.583 19.014 1.00 87.94 79 SER A O 1
ATOM 646 N N . LYS A 1 80 ? -17.720 2.495 18.931 1.00 89.31 80 LYS A N 1
ATOM 647 C CA . LYS A 1 80 ? -17.108 2.516 20.267 1.00 89.31 80 LYS A CA 1
ATOM 648 C C . LYS A 1 80 ? -15.729 3.162 20.276 1.00 89.31 80 LYS A C 1
ATOM 650 O O . LYS A 1 80 ? -15.355 3.752 21.288 1.00 89.31 80 LYS A O 1
ATOM 655 N N . LEU A 1 81 ? -14.993 3.074 19.172 1.00 85.56 81 LEU A N 1
ATOM 656 C CA . LEU A 1 81 ? -13.629 3.574 19.042 1.00 85.56 81 LEU A CA 1
ATOM 657 C C . LEU A 1 81 ? -13.488 4.457 17.781 1.00 85.56 81 LEU A C 1
ATOM 659 O O . LEU A 1 81 ? -12.762 4.120 16.849 1.00 85.56 81 LEU A O 1
ATOM 663 N N . PRO A 1 82 ? -14.133 5.637 17.740 1.00 78.19 82 PRO A N 1
ATOM 664 C CA . PRO A 1 82 ? -14.174 6.486 16.541 1.00 78.19 82 PRO A CA 1
ATOM 665 C C . PRO A 1 82 ? -12.821 7.109 16.161 1.00 78.19 82 PRO A C 1
ATOM 667 O O . PRO A 1 82 ? -12.682 7.675 15.081 1.00 78.19 82 PRO A O 1
ATOM 670 N N . LYS A 1 83 ? -11.827 7.053 17.058 1.00 77.44 83 LYS A N 1
ATOM 671 C CA . LYS A 1 83 ? -10.476 7.593 16.837 1.00 77.44 83 LYS A CA 1
ATOM 672 C C . LYS A 1 83 ? -9.441 6.529 16.457 1.00 77.44 83 LYS A C 1
ATOM 674 O O . LYS A 1 83 ? -8.311 6.899 16.157 1.00 77.44 83 LYS A O 1
ATOM 679 N N . SER A 1 84 ? -9.784 5.240 16.496 1.00 75.31 84 SER A N 1
ATOM 680 C CA . SER A 1 84 ? -8.877 4.159 16.087 1.00 75.31 84 SER A CA 1
ATOM 681 C C . SER A 1 84 ? -9.160 3.735 14.651 1.00 75.31 84 SER A C 1
ATOM 683 O O . SER A 1 84 ? -10.323 3.597 14.276 1.00 75.31 84 SER A O 1
ATOM 685 N N . SER A 1 85 ? -8.116 3.471 13.860 1.00 73.88 85 SER A N 1
ATOM 686 C CA . SER A 1 85 ? -8.298 2.742 12.603 1.00 73.88 85 SER A CA 1
ATOM 687 C C . SER A 1 85 ? -8.522 1.274 12.937 1.00 73.88 85 SER A C 1
ATOM 689 O O . SER A 1 85 ? -7.617 0.656 13.486 1.00 73.88 85 SER A O 1
ATOM 691 N N . ILE A 1 86 ? -9.708 0.757 12.635 1.00 80.25 86 ILE A N 1
ATOM 692 C CA . ILE A 1 86 ? -10.050 -0.652 12.828 1.00 80.25 86 ILE A CA 1
ATOM 693 C C . ILE A 1 86 ? -10.136 -1.290 11.447 1.00 80.25 86 ILE A C 1
ATOM 695 O O . ILE A 1 86 ? -10.803 -0.755 10.561 1.00 80.25 86 ILE A O 1
ATOM 699 N N . ILE A 1 87 ? -9.468 -2.421 11.267 1.00 81.00 87 ILE A N 1
ATOM 700 C CA . ILE A 1 87 ? -9.509 -3.236 10.058 1.00 81.00 87 ILE A CA 1
ATOM 701 C C . ILE A 1 87 ? -9.998 -4.623 10.467 1.00 81.00 87 ILE A C 1
ATOM 703 O O . ILE A 1 87 ? -9.445 -5.245 11.371 1.00 81.00 87 ILE A O 1
ATOM 707 N N . LEU A 1 88 ? -11.040 -5.124 9.801 1.00 84.56 88 LEU A N 1
ATOM 708 C CA . LEU A 1 88 ? -11.503 -6.496 9.987 1.00 84.56 88 LEU A CA 1
ATOM 709 C C . LEU A 1 88 ? -11.209 -7.335 8.750 1.00 84.56 88 LEU A C 1
ATOM 711 O O . LEU A 1 88 ? -11.489 -6.927 7.623 1.00 84.56 88 LEU A O 1
ATOM 715 N N . ARG A 1 89 ? -10.675 -8.539 8.963 1.00 80.81 89 ARG A N 1
ATOM 716 C CA . ARG A 1 89 ? -10.428 -9.530 7.906 1.00 80.81 89 ARG A CA 1
ATOM 717 C C . ARG A 1 89 ? -11.075 -10.853 8.267 1.00 80.81 89 ARG A C 1
ATOM 719 O O . ARG A 1 89 ? -10.947 -11.307 9.400 1.00 80.81 89 ARG A O 1
ATOM 726 N N . THR A 1 90 ? -11.749 -11.493 7.318 1.00 83.94 90 THR A N 1
ATOM 727 C CA . THR A 1 90 ? -12.256 -12.856 7.505 1.00 83.94 90 THR A CA 1
ATOM 728 C C . THR A 1 90 ? -11.156 -13.879 7.258 1.00 83.94 90 THR A C 1
ATOM 730 O O . THR A 1 90 ? -10.315 -13.723 6.375 1.00 83.94 90 THR A O 1
ATOM 733 N N . ILE A 1 91 ? -11.174 -14.949 8.048 1.00 81.31 91 ILE A N 1
ATOM 734 C CA . ILE A 1 91 ? -10.389 -16.153 7.801 1.00 81.31 91 ILE A CA 1
ATOM 735 C C . ILE A 1 91 ? -11.337 -17.171 7.186 1.00 81.31 91 ILE A C 1
ATOM 737 O O . ILE A 1 91 ? -12.169 -17.758 7.881 1.00 81.31 91 ILE A O 1
ATOM 741 N N . ASP A 1 92 ? -11.200 -17.382 5.885 1.00 79.00 92 ASP A N 1
ATOM 742 C CA . ASP A 1 92 ? -11.971 -18.369 5.143 1.00 79.00 92 ASP A CA 1
ATOM 743 C C . ASP A 1 92 ? -11.155 -19.646 4.929 1.00 79.00 92 ASP A C 1
ATOM 745 O O . ASP A 1 92 ? -9.975 -19.620 4.578 1.00 79.00 92 ASP A O 1
ATOM 749 N N . SER A 1 93 ? -11.776 -20.805 5.142 1.00 73.12 93 SER A N 1
ATOM 750 C CA . SER A 1 93 ? -11.193 -22.096 4.761 1.00 73.12 93 SER A CA 1
ATOM 751 C C . SER A 1 93 ? -12.286 -23.045 4.294 1.00 73.12 93 SER A C 1
ATOM 753 O O . SER A 1 93 ? -13.240 -23.324 5.017 1.00 73.12 93 SER A O 1
ATOM 755 N N . GLY A 1 94 ? -12.157 -23.534 3.057 1.00 68.19 94 GLY A N 1
ATOM 756 C CA . GLY A 1 94 ? -13.121 -24.465 2.462 1.00 68.19 94 GLY A CA 1
ATOM 757 C C . GLY A 1 94 ? -14.519 -23.871 2.237 1.00 68.19 94 GLY A C 1
ATOM 758 O O . GLY A 1 94 ? -15.505 -24.590 2.366 1.00 68.19 94 GLY A O 1
ATOM 759 N N . GLY A 1 95 ? -14.618 -22.567 1.945 1.00 67.94 95 GLY A N 1
ATOM 760 C CA . GLY A 1 95 ? -15.896 -21.881 1.697 1.00 67.94 95 GLY A CA 1
ATOM 761 C C . GLY A 1 95 ? -16.706 -21.553 2.958 1.00 67.94 95 GLY A C 1
ATOM 762 O O . GLY A 1 95 ? -17.873 -21.184 2.848 1.00 67.94 95 GLY A O 1
ATOM 763 N N . LYS A 1 96 ? -16.109 -21.696 4.149 1.00 68.00 96 LYS A N 1
ATOM 764 C CA . LYS A 1 96 ? -16.697 -21.292 5.430 1.00 68.00 96 LYS A CA 1
ATOM 765 C C . LYS A 1 96 ? -15.814 -20.246 6.112 1.00 68.00 96 LYS A C 1
ATOM 767 O O . LYS A 1 96 ? -14.604 -20.453 6.235 1.00 68.00 96 LYS A O 1
ATOM 772 N N . VAL A 1 97 ? -16.452 -19.184 6.608 1.00 70.94 97 VAL A N 1
ATOM 773 C CA . VAL A 1 97 ? -15.826 -18.177 7.475 1.00 70.94 97 VAL A CA 1
ATOM 774 C C . VAL A 1 97 ? -15.549 -18.832 8.829 1.00 70.94 97 VAL A C 1
ATOM 776 O O . VAL A 1 97 ? -16.475 -19.098 9.601 1.00 70.94 97 VAL A O 1
ATOM 779 N N . ASN A 1 98 ? -14.278 -19.121 9.100 1.00 71.81 98 ASN A N 1
ATOM 780 C CA . ASN A 1 98 ? -13.803 -19.821 10.296 1.00 71.81 98 ASN A CA 1
ATOM 781 C C . ASN A 1 98 ? -13.290 -18.875 11.391 1.00 71.81 98 ASN A C 1
ATOM 783 O O . ASN A 1 98 ? -13.098 -19.305 12.531 1.00 71.81 98 ASN A O 1
ATOM 787 N N . GLY A 1 99 ? -13.099 -17.595 11.079 1.00 80.56 99 GLY A N 1
ATOM 788 C CA . GLY A 1 99 ? -12.686 -16.603 12.060 1.00 80.56 99 GLY A CA 1
ATOM 789 C C . GLY A 1 99 ? -12.614 -15.193 11.500 1.00 80.56 99 GLY A C 1
ATOM 790 O O . GLY A 1 99 ? -12.856 -14.962 10.316 1.00 80.56 99 GLY A O 1
ATOM 791 N N . VAL A 1 100 ? -12.284 -14.255 12.381 1.00 84.56 100 VAL A N 1
ATOM 792 C CA . VAL A 1 100 ? -12.090 -12.841 12.063 1.00 84.56 100 VAL A CA 1
ATOM 793 C C . VAL A 1 100 ? -10.828 -12.345 12.754 1.00 84.56 100 VAL A C 1
ATOM 795 O O . VAL A 1 100 ? -10.602 -12.635 13.929 1.00 84.56 100 VAL A O 1
ATOM 798 N N . ILE A 1 101 ? -10.015 -11.601 12.019 1.00 83.31 101 ILE A N 1
ATOM 799 C CA . ILE A 1 101 ? -8.876 -10.846 12.531 1.00 83.31 101 ILE A CA 1
ATOM 800 C C . ILE A 1 101 ? -9.330 -9.397 12.667 1.00 83.31 101 ILE A C 1
ATOM 802 O O . ILE A 1 101 ? -9.911 -8.849 11.731 1.00 83.31 101 ILE A O 1
ATOM 806 N N . ILE A 1 102 ? -9.092 -8.816 13.836 1.00 84.44 102 ILE A N 1
ATOM 807 C CA . ILE A 1 102 ? -9.314 -7.404 14.135 1.00 84.44 102 ILE A CA 1
ATOM 808 C C . ILE A 1 102 ? -7.939 -6.781 14.317 1.00 84.44 102 ILE A C 1
ATOM 810 O O . ILE A 1 102 ? -7.158 -7.271 15.136 1.00 84.44 102 ILE A O 1
ATOM 814 N N . GLU A 1 103 ? -7.657 -5.730 13.564 1.00 80.94 103 GLU A N 1
ATOM 815 C CA . GLU A 1 103 ? -6.407 -4.979 13.621 1.00 80.94 103 GLU A CA 1
ATOM 816 C C . GLU A 1 103 ? -6.688 -3.491 13.875 1.00 80.94 103 GLU A C 1
ATOM 818 O O . GLU A 1 103 ? -7.666 -2.967 13.290 1.00 80.94 103 GLU A O 1
#

Radius of gyration: 25.0 Å; chains: 1; bounding box: 42×40×73 Å